Protein AF-A0A8C9JU33-F1 (afdb_monomer_lite)

Structure (mmCIF, N/CA/C/O backbone):
data_AF-A0A8C9JU33-F1
#
_entry.id   AF-A0A8C9JU33-F1
#
loop_
_atom_site.group_PDB
_atom_site.id
_atom_site.type_symbol
_atom_site.label_atom_id
_atom_site.label_alt_id
_atom_site.label_comp_id
_atom_site.label_asym_id
_atom_site.label_entity_id
_atom_site.label_seq_id
_atom_site.pdbx_PDB_ins_code
_atom_site.Cartn_x
_atom_site.Cartn_y
_atom_site.Cartn_z
_atom_site.occupancy
_atom_site.B_iso_or_equiv
_atom_site.auth_seq_id
_atom_site.auth_comp_id
_atom_site.auth_asym_id
_atom_site.auth_atom_id
_atom_site.pdbx_PDB_model_num
ATOM 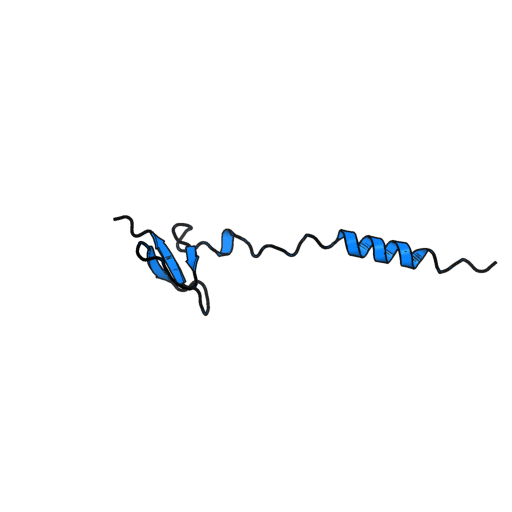1 N N . MET A 1 1 ? 28.104 -38.462 -45.541 1.00 40.22 1 MET A N 1
ATOM 2 C CA . MET A 1 1 ? 27.333 -38.463 -44.279 1.00 40.22 1 MET A CA 1
ATOM 3 C C . MET A 1 1 ? 27.051 -37.012 -43.917 1.00 40.22 1 MET A C 1
ATOM 5 O O . MET A 1 1 ? 28.001 -36.282 -43.673 1.00 40.22 1 MET A O 1
ATOM 9 N N . LEU A 1 2 ? 25.794 -36.559 -44.008 1.00 42.88 2 LEU A N 1
ATOM 10 C CA . LEU A 1 2 ? 25.417 -35.203 -43.589 1.00 42.88 2 LEU A CA 1
ATOM 11 C C . LEU A 1 2 ? 25.377 -35.153 -42.053 1.00 42.88 2 LEU A C 1
ATOM 13 O O . LEU A 1 2 ? 24.764 -36.044 -41.464 1.00 42.88 2 LEU A O 1
ATOM 17 N N . PRO A 1 3 ? 25.993 -34.154 -41.399 1.00 45.44 3 PRO A N 1
ATOM 18 C CA . PRO A 1 3 ? 25.865 -33.997 -39.960 1.00 45.44 3 PRO A CA 1
ATOM 19 C C . PRO A 1 3 ? 24.418 -33.648 -39.595 1.00 45.44 3 PRO A C 1
ATOM 21 O O . PRO A 1 3 ? 23.832 -32.684 -40.092 1.00 45.44 3 PRO A O 1
ATOM 24 N N . ASP A 1 4 ? 23.868 -34.493 -38.731 1.00 43.78 4 ASP A N 1
ATOM 25 C CA . ASP A 1 4 ? 22.547 -34.426 -38.127 1.00 43.78 4 ASP A CA 1
ATOM 26 C C . ASP A 1 4 ? 22.326 -33.067 -37.438 1.00 43.78 4 ASP A C 1
ATOM 28 O O . ASP A 1 4 ? 22.884 -32.759 -36.385 1.00 43.78 4 ASP A O 1
ATOM 32 N N . ARG A 1 5 ? 21.512 -32.217 -38.071 1.00 51.94 5 ARG A N 1
ATOM 33 C CA . ARG A 1 5 ? 21.146 -30.874 -37.588 1.00 51.94 5 ARG A CA 1
ATOM 34 C C . ARG A 1 5 ? 20.055 -30.915 -36.503 1.00 51.94 5 ARG A C 1
ATOM 36 O O . ARG A 1 5 ? 19.632 -29.866 -36.027 1.00 51.94 5 ARG A O 1
ATOM 43 N N . SER A 1 6 ? 19.604 -32.105 -36.102 1.00 52.59 6 SER A N 1
ATOM 44 C CA . SER A 1 6 ? 18.506 -32.291 -35.144 1.00 52.59 6 SER A CA 1
ATOM 45 C C . SER A 1 6 ? 18.955 -32.193 -33.682 1.00 52.59 6 SER A C 1
ATOM 47 O O . SER A 1 6 ? 18.141 -31.927 -32.799 1.00 52.59 6 SER A O 1
ATOM 49 N N . SER A 1 7 ? 20.253 -32.338 -33.406 1.00 51.59 7 SER A N 1
ATOM 50 C CA . SER A 1 7 ? 20.773 -32.408 -32.033 1.00 51.59 7 SER A CA 1
ATOM 51 C C . SER A 1 7 ? 20.906 -31.048 -31.319 1.00 51.59 7 SER A C 1
ATOM 53 O O . SER A 1 7 ? 20.931 -30.996 -30.090 1.00 51.59 7 SER A O 1
ATOM 55 N N . SER A 1 8 ? 20.942 -29.926 -32.045 1.00 52.19 8 SER A N 1
ATOM 56 C CA . SER A 1 8 ? 21.139 -28.588 -31.456 1.00 52.19 8 SER A CA 1
ATOM 57 C C . SER A 1 8 ? 19.850 -27.906 -30.978 1.00 52.19 8 SER A C 1
ATOM 59 O O . SER A 1 8 ? 19.902 -27.070 -30.074 1.00 52.19 8 SER A O 1
ATOM 61 N N . LEU A 1 9 ? 18.682 -28.280 -31.515 1.00 52.06 9 LEU A N 1
ATOM 62 C CA . LEU A 1 9 ? 17.398 -27.672 -31.135 1.00 52.06 9 LEU A CA 1
ATOM 63 C C . LEU A 1 9 ? 16.935 -2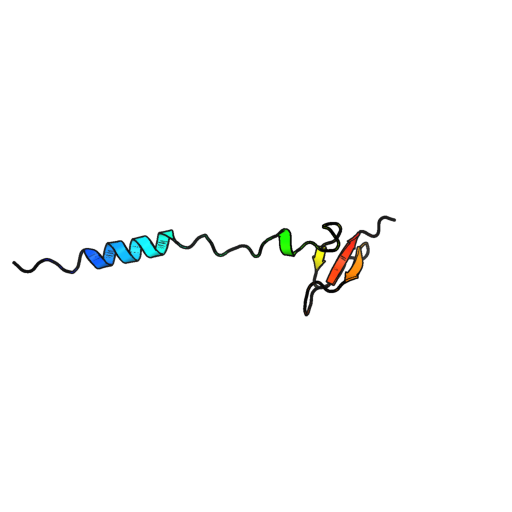8.118 -29.733 1.00 52.06 9 LEU A C 1
ATOM 65 O O . LEU A 1 9 ? 16.413 -27.320 -28.955 1.00 52.06 9 LEU A O 1
ATOM 69 N N . SER A 1 10 ? 17.185 -29.388 -29.393 1.00 53.03 10 SER A N 1
ATOM 70 C CA . SER A 1 10 ? 16.798 -30.005 -28.113 1.00 53.03 10 SER A CA 1
ATOM 71 C C . SER A 1 10 ? 17.515 -29.370 -26.911 1.00 53.03 10 SER A C 1
ATOM 73 O O . SER A 1 10 ? 16.908 -29.137 -25.864 1.00 53.03 10 SER A O 1
ATOM 75 N N . GLY A 1 11 ? 18.789 -28.994 -27.073 1.00 54.16 11 GLY A N 1
ATOM 76 C CA . GLY A 1 11 ? 19.557 -28.306 -26.030 1.00 54.16 11 GLY A CA 1
ATOM 77 C C . GLY A 1 11 ? 19.067 -26.880 -25.757 1.00 54.16 11 GLY A C 1
ATOM 78 O O . GLY A 1 11 ? 18.971 -26.472 -24.599 1.00 54.16 11 GLY A O 1
ATOM 79 N N . TYR A 1 12 ? 18.696 -26.140 -26.806 1.00 54.31 12 TYR A N 1
ATOM 80 C CA . TYR A 1 12 ? 18.256 -24.746 -26.689 1.00 54.31 12 TYR A CA 1
ATOM 81 C C . TYR A 1 12 ? 16.901 -24.618 -25.978 1.00 54.31 12 TYR A C 1
ATOM 83 O O . TYR A 1 12 ? 16.715 -23.755 -25.122 1.00 54.31 12 TYR A O 1
ATOM 91 N N . ILE A 1 13 ? 15.974 -25.538 -26.265 1.00 56.78 13 ILE A N 1
ATOM 92 C CA . ILE A 1 13 ? 14.672 -25.608 -25.589 1.00 56.78 13 ILE A CA 1
ATOM 93 C C . ILE A 1 13 ? 14.862 -25.920 -24.100 1.00 56.78 13 ILE A C 1
ATOM 95 O O . ILE A 1 13 ? 14.235 -25.2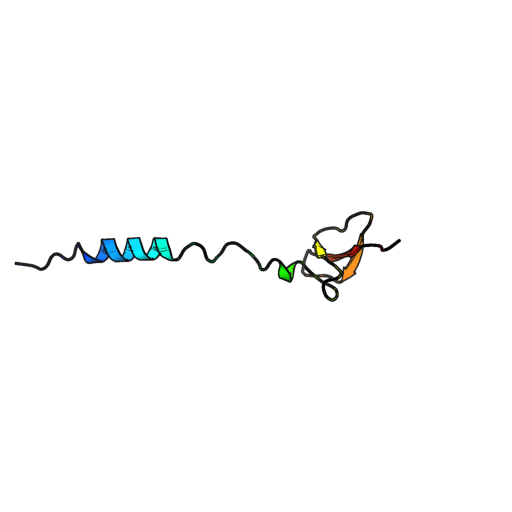87 -23.255 1.00 56.78 13 ILE A O 1
ATOM 99 N N . LYS A 1 14 ? 15.782 -26.830 -23.758 1.00 52.53 14 LYS A N 1
ATOM 100 C CA . LYS A 1 14 ? 16.083 -27.191 -22.365 1.00 52.53 14 LYS A CA 1
ATOM 101 C C . LYS A 1 14 ? 16.681 -26.021 -21.570 1.00 52.53 14 LYS A C 1
ATOM 103 O O . LYS A 1 14 ? 16.350 -25.861 -20.401 1.00 52.53 14 LYS A O 1
ATOM 108 N N . LEU A 1 15 ? 17.491 -25.172 -22.210 1.00 54.75 15 LEU A N 1
ATOM 109 C CA . LEU A 1 15 ? 18.030 -23.939 -21.617 1.00 54.75 15 LEU A CA 1
ATOM 110 C C . LEU A 1 15 ? 16.946 -22.886 -21.332 1.00 54.75 15 LEU A C 1
ATOM 112 O O . LEU A 1 15 ? 17.010 -22.220 -20.301 1.00 54.75 15 LEU A O 1
ATOM 116 N N . LEU A 1 16 ? 15.927 -22.767 -22.190 1.00 54.91 16 LEU A N 1
ATOM 117 C CA . LEU A 1 16 ? 14.827 -21.813 -21.990 1.00 54.91 16 LEU A CA 1
ATOM 118 C C . LEU A 1 16 ? 14.009 -22.108 -20.718 1.00 54.91 16 LEU A C 1
ATOM 120 O O . LEU A 1 16 ? 13.567 -21.177 -20.046 1.00 54.91 16 LEU A O 1
ATOM 124 N N . PHE A 1 17 ? 13.865 -23.380 -20.329 1.00 53.16 17 PHE A N 1
ATOM 125 C CA . PHE A 1 17 ? 13.146 -23.762 -19.105 1.00 53.16 17 PHE A CA 1
ATOM 126 C C . PHE A 1 17 ? 13.912 -23.468 -17.804 1.00 53.16 17 PHE A C 1
ATOM 128 O O . PHE A 1 17 ? 13.286 -23.331 -16.755 1.00 53.16 17 PHE A O 1
ATOM 135 N N . LEU A 1 18 ? 15.243 -23.331 -17.848 1.00 53.47 18 LEU A N 1
ATOM 136 C CA . LEU A 1 18 ? 16.056 -23.029 -16.661 1.00 53.47 18 LEU A CA 1
ATOM 137 C C . LEU A 1 18 ? 16.097 -21.533 -16.296 1.00 53.47 18 LEU A C 1
ATOM 139 O O . LEU A 1 18 ? 16.522 -21.194 -15.195 1.00 53.47 18 LEU A O 1
ATOM 143 N N . ALA A 1 19 ? 15.625 -20.636 -17.166 1.00 55.72 19 ALA A N 1
ATOM 144 C CA . ALA A 1 19 ? 15.683 -19.186 -16.944 1.00 55.72 19 ALA A CA 1
ATOM 145 C C . ALA A 1 19 ? 14.406 -18.574 -16.323 1.00 55.72 19 ALA A C 1
ATOM 147 O O . ALA A 1 19 ? 14.359 -17.370 -16.069 1.00 55.72 19 ALA A O 1
ATOM 148 N N . LEU A 1 20 ? 13.359 -19.370 -16.066 1.00 49.28 20 LEU A N 1
ATOM 149 C CA . LEU A 1 20 ? 12.021 -18.846 -15.760 1.00 49.28 20 LEU A CA 1
ATOM 150 C C . LEU A 1 20 ? 11.678 -18.456 -14.296 1.00 49.28 20 LEU A C 1
ATOM 152 O O . LEU A 1 20 ? 10.608 -17.872 -14.121 1.00 49.28 20 LEU A O 1
ATOM 156 N N . PRO A 1 21 ? 12.471 -18.677 -13.221 1.00 49.84 21 PRO A N 1
ATOM 157 C CA . PRO A 1 21 ? 11.966 -18.379 -11.875 1.00 49.84 21 PRO A CA 1
ATOM 158 C C . PRO A 1 21 ? 12.175 -16.921 -11.409 1.00 49.84 21 PRO A C 1
ATOM 160 O O . PRO A 1 21 ? 11.865 -16.607 -10.264 1.00 49.84 21 PRO A O 1
ATOM 163 N N . VAL A 1 22 ? 12.685 -16.004 -12.244 1.00 57.56 22 VAL A N 1
ATOM 164 C CA . VAL A 1 22 ? 13.187 -14.683 -11.780 1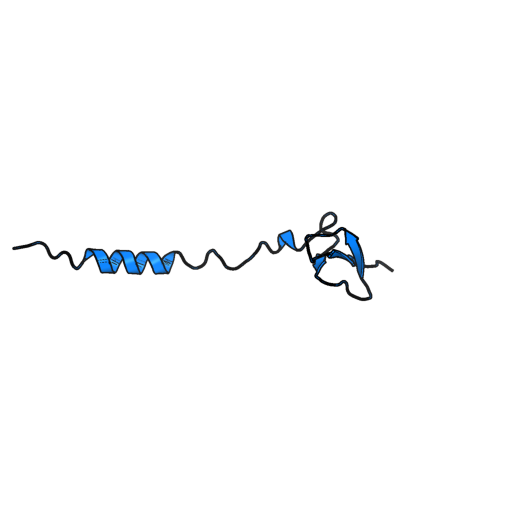.00 57.56 22 VAL A CA 1
ATOM 165 C C . VAL A 1 22 ? 12.150 -13.539 -11.833 1.00 57.56 22 VAL A C 1
ATOM 167 O O . VAL A 1 22 ? 12.461 -12.401 -11.500 1.00 57.56 22 VAL A O 1
ATOM 170 N N . LEU A 1 23 ? 10.890 -13.793 -12.200 1.00 50.94 23 LEU A N 1
ATOM 171 C CA . LEU A 1 23 ? 9.916 -12.715 -12.479 1.00 50.94 23 LEU A CA 1
ATOM 172 C C . LEU A 1 23 ? 8.699 -12.640 -11.547 1.00 50.94 23 LEU A C 1
ATOM 174 O O . LEU A 1 23 ? 7.733 -11.946 -11.860 1.00 50.94 23 LEU A O 1
ATOM 178 N N . VAL A 1 24 ? 8.720 -13.295 -10.383 1.00 55.59 24 VAL A N 1
ATOM 179 C CA . VAL A 1 24 ? 7.527 -13.368 -9.517 1.00 55.59 24 VAL A CA 1
ATOM 180 C C . VAL A 1 24 ? 7.769 -12.724 -8.157 1.00 55.59 24 VAL A C 1
ATOM 182 O O . VAL A 1 24 ? 7.845 -13.375 -7.121 1.00 55.59 24 VAL A O 1
ATOM 185 N N . GLY A 1 25 ? 7.882 -11.401 -8.142 1.00 52.62 25 GLY A N 1
ATOM 186 C CA . GLY A 1 25 ? 7.877 -10.670 -6.884 1.00 52.62 25 GLY A CA 1
ATOM 187 C C . GLY A 1 25 ? 8.238 -9.216 -7.066 1.00 52.62 25 GLY A C 1
ATOM 188 O O . GLY A 1 25 ? 9.389 -8.842 -6.863 1.00 52.62 25 GLY A O 1
ATOM 189 N N . ALA A 1 26 ? 7.249 -8.380 -7.400 1.00 53.62 26 ALA A N 1
ATOM 190 C CA . ALA A 1 26 ? 7.389 -6.939 -7.221 1.00 53.62 26 ALA A CA 1
ATOM 191 C C . ALA A 1 26 ? 7.987 -6.695 -5.821 1.00 53.62 26 ALA A C 1
ATOM 193 O O . ALA A 1 26 ? 7.449 -7.251 -4.853 1.00 53.62 26 ALA A O 1
ATOM 194 N N . PRO A 1 27 ? 9.101 -5.946 -5.693 1.00 52.22 27 PRO A N 1
ATOM 195 C CA . PRO A 1 27 ? 9.870 -5.926 -4.461 1.00 52.22 27 PRO A CA 1
ATOM 196 C C . PRO A 1 27 ? 8.952 -5.606 -3.290 1.00 52.22 27 PRO A C 1
ATOM 198 O O . PRO A 1 27 ? 8.341 -4.538 -3.230 1.00 52.22 27 PRO A O 1
ATOM 201 N N . ARG A 1 28 ? 8.859 -6.532 -2.331 1.00 55.47 28 ARG A N 1
ATOM 202 C CA . ARG A 1 28 ? 8.048 -6.382 -1.111 1.00 55.47 28 ARG A CA 1
ATOM 203 C C . ARG A 1 28 ? 8.437 -5.112 -0.326 1.00 55.47 28 ARG A C 1
ATOM 205 O O . ARG A 1 28 ? 7.663 -4.631 0.499 1.00 55.47 28 ARG A O 1
ATOM 212 N N . TRP A 1 29 ? 9.599 -4.529 -0.649 1.00 55.19 29 TRP A N 1
ATOM 213 C CA . TRP A 1 29 ? 10.068 -3.217 -0.208 1.00 55.19 29 TRP A CA 1
ATOM 214 C C . TRP A 1 29 ? 9.241 -2.028 -0.718 1.00 55.19 29 TRP A C 1
ATOM 216 O O . TRP A 1 29 ? 8.937 -1.133 0.066 1.00 55.19 29 TRP A O 1
ATOM 226 N N . LEU A 1 30 ? 8.807 -2.030 -1.984 1.00 61.50 30 LEU A N 1
ATOM 227 C CA . LEU A 1 30 ? 7.993 -0.956 -2.588 1.00 61.50 30 LEU A CA 1
ATOM 228 C C . LEU A 1 30 ? 6.600 -0.835 -1.959 1.00 61.50 30 LEU A C 1
ATOM 230 O O . LEU A 1 30 ? 5.850 0.092 -2.246 1.00 61.50 30 LEU A O 1
ATOM 234 N N . SER A 1 31 ? 6.234 -1.783 -1.094 1.00 71.81 31 SER A N 1
ATOM 235 C CA . SER A 1 31 ? 4.997 -1.723 -0.321 1.00 71.81 31 SER A CA 1
ATOM 236 C C . SER A 1 31 ? 5.133 -0.906 0.963 1.00 71.81 31 SER A C 1
ATOM 238 O O . SER A 1 31 ? 4.135 -0.761 1.664 1.00 71.81 31 SER A O 1
ATOM 240 N N . ARG A 1 32 ? 6.324 -0.403 1.315 1.00 85.44 32 ARG A N 1
ATOM 241 C CA . ARG A 1 32 ? 6.522 0.473 2.478 1.00 85.44 32 ARG A CA 1
ATOM 242 C C . ARG A 1 32 ? 6.659 1.937 2.063 1.00 85.44 32 ARG A C 1
ATOM 244 O O . ARG A 1 32 ? 7.223 2.239 1.021 1.00 85.44 32 ARG A O 1
ATOM 251 N N . CYS A 1 33 ? 6.189 2.833 2.920 1.00 87.25 33 CYS A N 1
ATOM 252 C CA . CYS A 1 33 ? 6.198 4.285 2.717 1.00 87.25 33 CYS A CA 1
ATOM 253 C C . CYS A 1 33 ? 6.503 5.010 4.033 1.00 87.25 33 CYS A C 1
ATOM 255 O O . CYS A 1 33 ? 6.586 4.364 5.083 1.00 87.25 33 CYS A O 1
ATOM 257 N N . SER A 1 34 ? 6.700 6.334 3.982 1.00 86.00 34 SER A N 1
ATOM 258 C CA . SER A 1 34 ? 7.018 7.161 5.153 1.00 86.00 34 SER A CA 1
ATOM 259 C C . SER A 1 34 ? 8.148 6.561 6.004 1.00 86.00 34 SER A C 1
ATOM 261 O O . SER A 1 34 ? 7.926 6.176 7.151 1.00 86.00 34 SER A O 1
ATOM 263 N N . TYR A 1 35 ? 9.345 6.410 5.426 1.00 87.25 35 TYR A N 1
ATOM 264 C CA . TYR A 1 35 ? 10.524 5.849 6.112 1.00 87.25 35 TYR A CA 1
ATOM 265 C C . TYR A 1 35 ? 10.298 4.459 6.729 1.00 87.25 35 TYR A C 1
ATOM 267 O O . TYR A 1 35 ? 10.793 4.143 7.803 1.00 87.25 35 TYR A O 1
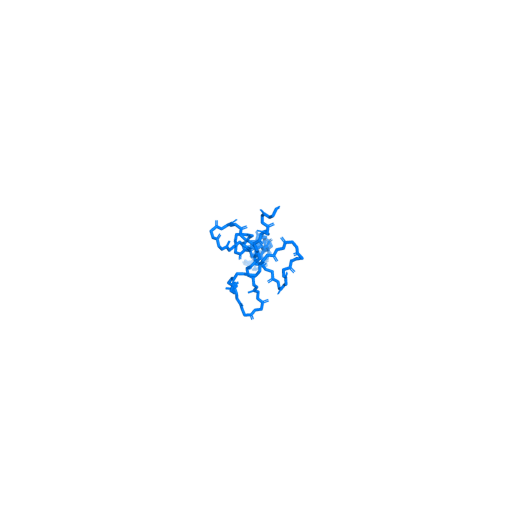ATOM 275 N N . ARG A 1 36 ? 9.552 3.596 6.027 1.00 84.44 36 ARG A N 1
ATOM 276 C CA . ARG A 1 36 ? 9.227 2.216 6.443 1.00 84.44 36 ARG A CA 1
ATOM 277 C C . ARG A 1 36 ? 8.293 2.087 7.649 1.00 84.44 36 ARG A C 1
ATOM 279 O O . ARG A 1 36 ? 8.083 0.955 8.091 1.00 84.44 36 ARG A O 1
ATOM 286 N N . ILE A 1 37 ? 7.703 3.192 8.103 1.00 88.94 37 ILE A N 1
ATOM 287 C CA . ILE A 1 37 ? 6.694 3.232 9.171 1.00 88.94 37 ILE A CA 1
ATOM 288 C C . ILE A 1 37 ? 5.324 2.794 8.625 1.00 88.94 37 ILE A C 1
ATOM 290 O O . ILE A 1 37 ? 4.563 2.111 9.306 1.00 88.94 37 ILE A O 1
ATOM 294 N N . GLY A 1 38 ? 5.019 3.150 7.373 1.00 91.38 38 GLY A N 1
ATOM 295 C CA . GLY A 1 38 ? 3.744 2.853 6.725 1.00 91.38 38 GLY A CA 1
ATOM 296 C C . GLY A 1 38 ? 3.797 1.737 5.686 1.00 91.38 38 GLY A C 1
ATOM 297 O O . GLY A 1 38 ? 4.867 1.293 5.254 1.00 91.38 38 GLY A O 1
ATOM 298 N N . ARG A 1 39 ? 2.610 1.325 5.230 1.00 91.12 39 ARG A N 1
ATOM 299 C CA . ARG A 1 39 ? 2.409 0.431 4.084 1.00 91.12 39 ARG A CA 1
ATOM 300 C C . ARG A 1 39 ? 1.494 1.045 3.031 1.00 91.12 39 ARG A C 1
ATOM 302 O O . ARG A 1 39 ? 0.456 1.612 3.348 1.00 91.12 39 ARG A O 1
ATOM 309 N N . CYS A 1 40 ? 1.859 0.872 1.768 1.00 90.62 40 CYS A N 1
ATOM 310 C CA . CYS A 1 40 ? 1.059 1.283 0.627 1.00 90.62 40 CYS A CA 1
ATOM 311 C C . CYS A 1 40 ? -0.093 0.301 0.405 1.00 90.62 40 CYS A C 1
ATOM 313 O O . CYS A 1 40 ? 0.132 -0.882 0.145 1.00 90.62 40 CYS A O 1
ATOM 315 N N . ARG A 1 41 ? -1.329 0.791 0.474 1.00 90.12 41 ARG A N 1
ATOM 316 C CA . ARG A 1 41 ? -2.562 0.020 0.262 1.00 90.12 41 ARG A CA 1
ATOM 317 C C . ARG A 1 41 ? -3.493 0.777 -0.680 1.00 90.12 41 ARG A C 1
ATOM 319 O O . ARG A 1 41 ? -3.290 1.959 -0.920 1.00 90.12 41 ARG A O 1
ATOM 326 N N . GLN A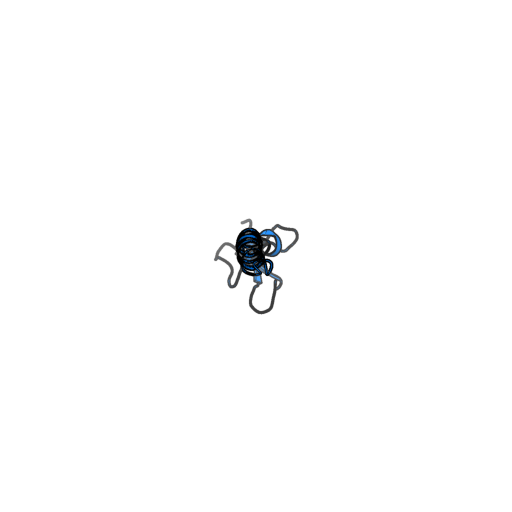 1 42 ? -4.519 0.121 -1.216 1.00 91.38 42 GLN A N 1
ATOM 327 C CA . GLN A 1 42 ? -5.599 0.840 -1.913 1.00 91.38 42 GLN A CA 1
ATOM 328 C C . GLN A 1 42 ? -6.454 1.653 -0.925 1.00 91.38 42 GLN A C 1
ATOM 330 O O . GLN A 1 42 ? -6.760 2.809 -1.197 1.00 91.38 42 GLN A O 1
ATOM 335 N N . SER A 1 43 ? -6.735 1.078 0.250 1.00 90.88 43 SER A N 1
ATOM 336 C CA . SER A 1 43 ? -7.442 1.718 1.366 1.00 90.88 43 SER A CA 1
ATOM 337 C C . SER A 1 43 ? -6.757 1.382 2.693 1.00 90.88 43 SER A C 1
ATOM 339 O O . SER A 1 43 ? -6.204 0.289 2.844 1.00 90.88 43 SER A O 1
ATOM 341 N N . CYS A 1 44 ? -6.782 2.318 3.643 1.00 91.44 44 CYS A N 1
ATOM 342 C CA . CYS A 1 44 ? -6.248 2.110 4.990 1.00 91.44 44 CYS A CA 1
ATOM 343 C C . CYS A 1 44 ? -7.266 1.410 5.883 1.00 91.44 44 CYS A C 1
ATOM 345 O O . CYS A 1 44 ? -8.472 1.545 5.671 1.00 91.44 44 CYS A O 1
ATOM 347 N N . LYS A 1 45 ? -6.765 0.656 6.862 1.00 91.81 45 LYS A N 1
ATOM 348 C CA . LYS A 1 45 ? -7.595 0.082 7.925 1.00 91.81 45 LYS A CA 1
ATOM 349 C C . LYS A 1 45 ? -8.112 1.180 8.858 1.00 91.81 45 LYS A C 1
ATOM 351 O O . LYS A 1 45 ? -7.566 2.276 8.876 1.00 91.81 45 LYS A O 1
ATOM 356 N N . GLU A 1 46 ? -9.125 0.863 9.658 1.00 92.62 46 GLU A N 1
ATOM 357 C CA . GLU A 1 46 ? -9.707 1.792 10.639 1.00 92.62 46 GLU A CA 1
ATOM 358 C C . GLU A 1 46 ? -8.673 2.309 11.653 1.00 92.62 46 GLU A C 1
ATOM 360 O O . GLU A 1 46 ? -8.667 3.485 11.999 1.00 92.62 46 GLU A O 1
ATOM 365 N N . ASN A 1 47 ? -7.724 1.455 12.045 1.00 90.88 47 ASN A N 1
ATOM 366 C CA . ASN A 1 47 ? -6.623 1.786 12.950 1.00 90.88 47 ASN A CA 1
ATOM 367 C C . ASN A 1 47 ? -5.375 2.349 12.234 1.00 90.88 47 ASN A C 1
ATOM 369 O O . ASN A 1 47 ? -4.278 2.360 12.796 1.00 90.88 47 ASN A O 1
ATOM 373 N N . GLU A 1 48 ? -5.500 2.751 10.968 1.00 93.31 48 GLU A N 1
ATOM 374 C CA . GLU A 1 48 ? -4.421 3.336 10.174 1.00 93.31 48 GLU A CA 1
ATOM 375 C C . GLU A 1 48 ? -4.826 4.734 9.667 1.00 93.31 48 GLU A C 1
ATOM 377 O O . GLU A 1 48 ? -5.922 4.956 9.157 1.00 93.31 48 GLU A O 1
ATOM 382 N N . LYS A 1 49 ? -3.895 5.688 9.721 1.00 92.31 49 LYS A N 1
ATOM 383 C CA . LYS A 1 49 ? -4.036 7.024 9.135 1.00 92.31 49 LYS A CA 1
ATOM 384 C C . LYS A 1 49 ? -3.507 7.054 7.702 1.00 92.31 49 LYS A C 1
ATOM 386 O O . LYS A 1 49 ? -2.453 6.489 7.397 1.00 92.31 49 LYS A O 1
ATOM 391 N N . LYS A 1 50 ? -4.224 7.762 6.825 1.00 92.06 50 LYS A N 1
ATOM 392 C CA . LYS A 1 50 ? -3.775 8.083 5.459 1.00 92.06 50 LYS A CA 1
ATOM 393 C C . LYS A 1 50 ? -2.715 9.185 5.532 1.00 92.06 50 LYS A C 1
ATOM 395 O O . LYS A 1 50 ? -2.947 10.182 6.209 1.00 92.06 50 LYS A O 1
ATOM 400 N N . LYS A 1 51 ? -1.586 9.032 4.833 1.00 89.31 51 LYS A N 1
ATOM 401 C CA . LYS A 1 51 ? -0.527 10.056 4.775 1.00 89.31 51 LYS A CA 1
ATOM 402 C C . LYS A 1 51 ? -0.316 10.607 3.365 1.00 89.31 51 LYS A C 1
ATOM 404 O O . LYS A 1 51 ? -0.914 11.606 2.992 1.00 89.31 51 LYS A O 1
ATOM 409 N N . GLU A 1 52 ? 0.521 9.945 2.578 1.00 87.50 52 GLU A N 1
ATOM 410 C CA . GLU A 1 52 ? 0.911 10.344 1.218 1.00 87.50 52 GLU A CA 1
ATOM 411 C C . GLU A 1 52 ? 0.397 9.337 0.177 1.00 87.50 52 GLU A C 1
ATOM 413 O O . GLU A 1 52 ? 0.023 8.215 0.519 1.00 87.50 52 GLU A O 1
ATOM 418 N N . LYS A 1 53 ? 0.365 9.699 -1.110 1.00 88.50 53 LYS A N 1
ATOM 419 C CA . LYS A 1 53 ? 0.077 8.731 -2.180 1.00 88.50 53 LYS A CA 1
ATOM 420 C C . LYS A 1 53 ? 1.346 7.944 -2.499 1.00 88.50 53 LYS A C 1
ATOM 422 O O . LYS A 1 53 ? 2.384 8.529 -2.764 1.00 88.50 53 LYS A O 1
ATOM 427 N N . CYS A 1 54 ? 1.240 6.620 -2.540 1.00 87.12 54 CYS A N 1
ATOM 428 C CA . CYS A 1 54 ? 2.321 5.757 -3.023 1.00 87.12 54 CYS A CA 1
ATOM 429 C C . CYS A 1 54 ? 2.285 5.549 -4.544 1.00 87.12 54 CYS A C 1
ATOM 431 O O . CYS A 1 54 ? 3.160 4.895 -5.102 1.00 87.12 54 CYS A O 1
ATOM 433 N N . GLY A 1 55 ? 1.216 5.995 -5.208 1.00 84.81 55 GLY A N 1
ATOM 434 C CA . GLY A 1 55 ? 1.009 5.806 -6.636 1.00 84.81 55 GLY A CA 1
ATOM 435 C C . GLY A 1 55 ? -0.418 6.158 -7.060 1.00 84.81 55 GLY A C 1
ATOM 436 O O . GLY A 1 55 ? -1.202 6.652 -6.245 1.00 84.81 55 GLY A O 1
ATOM 437 N N . PRO A 1 56 ? -0.798 5.863 -8.313 1.00 83.75 56 PRO A N 1
ATOM 438 C CA . PRO A 1 56 ? -2.045 6.349 -8.910 1.00 83.75 56 PRO A CA 1
ATOM 439 C C . PRO A 1 56 ? -3.312 5.893 -8.171 1.00 83.75 56 PRO A C 1
ATOM 441 O O . PRO A 1 56 ? -4.298 6.622 -8.136 1.00 83.75 56 PRO A O 1
ATOM 444 N N . LYS A 1 57 ? -3.291 4.706 -7.548 1.00 87.00 57 LYS A N 1
ATOM 445 C CA . LYS A 1 57 ? -4.423 4.135 -6.789 1.00 87.00 57 LYS A CA 1
ATOM 446 C C . LYS A 1 57 ? -4.011 3.565 -5.429 1.00 87.00 57 LYS A C 1
ATOM 448 O O . LYS A 1 57 ? -4.680 2.685 -4.896 1.00 87.00 57 LYS A O 1
ATOM 453 N N . ARG A 1 58 ? -2.857 3.981 -4.901 1.00 90.44 58 ARG A N 1
ATOM 454 C CA . ARG A 1 58 ? -2.339 3.483 -3.620 1.00 90.44 58 ARG A CA 1
ATOM 455 C C . ARG A 1 58 ? -2.001 4.646 -2.704 1.00 90.44 58 ARG A C 1
ATOM 457 O O . ARG A 1 58 ? -1.360 5.605 -3.122 1.00 90.44 58 ARG A O 1
ATOM 464 N N . ILE A 1 59 ? -2.391 4.518 -1.448 1.00 92.88 59 ILE A N 1
ATOM 465 C CA . ILE A 1 59 ? -2.129 5.459 -0.368 1.00 92.88 59 ILE A CA 1
ATOM 466 C C . ILE A 1 59 ? -1.228 4.816 0.680 1.00 92.88 59 ILE A C 1
ATOM 468 O O . ILE A 1 59 ? -1.282 3.611 0.921 1.00 92.88 59 ILE A O 1
ATOM 472 N N . CYS A 1 60 ? -0.389 5.633 1.292 1.00 93.19 60 CYS A N 1
ATOM 473 C CA . CYS A 1 60 ? 0.421 5.266 2.429 1.00 93.19 60 CYS A CA 1
ATOM 474 C C . CYS A 1 60 ? -0.445 5.255 3.687 1.00 93.19 60 CYS A C 1
ATOM 476 O O . CYS A 1 60 ? -1.020 6.280 4.058 1.00 93.19 60 CYS A O 1
ATOM 478 N N . CYS A 1 61 ? -0.509 4.095 4.332 1.00 93.81 61 CYS A N 1
ATOM 479 C CA . CYS A 1 61 ? -1.234 3.858 5.569 1.00 93.81 61 CYS A CA 1
ATOM 480 C C . CYS A 1 61 ? -0.244 3.649 6.708 1.00 93.81 61 CYS A C 1
ATOM 482 O O . CYS A 1 61 ? 0.644 2.799 6.606 1.00 93.81 61 CYS A O 1
ATOM 484 N N . ILE A 1 62 ? -0.386 4.419 7.779 1.00 93.88 62 ILE A N 1
ATOM 485 C CA . ILE A 1 62 ? 0.494 4.386 8.953 1.00 93.88 62 ILE A CA 1
ATOM 486 C C . ILE A 1 62 ? -0.351 4.017 10.168 1.00 93.88 62 ILE A C 1
ATOM 488 O O . ILE A 1 62 ? -1.459 4.538 10.268 1.00 93.88 62 ILE A O 1
ATOM 492 N N . PRO A 1 63 ? 0.114 3.140 11.072 1.00 91.25 63 PRO A N 1
ATOM 493 C CA . PRO A 1 63 ? -0.623 2.840 12.296 1.00 91.25 63 PRO A CA 1
ATOM 494 C C . PRO A 1 63 ? -0.924 4.122 13.080 1.00 91.25 63 PRO A C 1
ATOM 496 O O . PRO A 1 63 ? -0.035 4.948 13.296 1.00 91.25 63 PRO A O 1
ATOM 499 N N . ASP A 1 64 ? -2.180 4.285 13.490 1.00 86.56 64 ASP A N 1
ATOM 500 C CA . ASP A 1 64 ? -2.551 5.293 14.473 1.00 86.56 64 ASP A CA 1
ATOM 501 C C . ASP A 1 64 ? -2.068 4.787 15.833 1.00 86.56 64 ASP A C 1
ATOM 503 O O . ASP A 1 64 ? -2.682 3.895 16.408 1.00 86.56 64 ASP A O 1
ATOM 507 N N . GLY A 1 65 ? -0.905 5.259 16.290 1.00 73.88 65 GLY A N 1
ATOM 508 C CA . GLY A 1 65 ? -0.267 4.828 17.543 1.00 73.88 65 GLY A CA 1
ATOM 509 C C . GLY A 1 65 ? -0.976 5.337 18.800 1.00 73.88 65 GLY A C 1
ATOM 510 O O . GLY A 1 65 ? -0.301 5.825 19.701 1.00 73.88 65 GLY A O 1
ATOM 511 N N . LYS A 1 66 ? -2.310 5.309 18.800 1.00 55.12 66 LYS A N 1
ATOM 512 C CA . LYS A 1 66 ? -3.148 5.591 19.963 1.00 55.12 66 LYS A CA 1
ATOM 513 C C . LYS A 1 66 ? -2.933 4.553 21.055 1.00 55.12 66 LYS A C 1
ATOM 515 O O . LYS A 1 66 ? -2.807 3.357 20.705 1.00 55.12 66 LYS A O 1
#

Radius of gyration: 23.92 Å; chains: 1; bounding box: 37×49×64 Å

Foldseek 3Di:
DDPDPPVVVVVVVVVVVVPPPPPPDDDPVLQADDVRQWGWDLDEDPQWDWDAASDDRITTTHGNPD

pLDDT: mean 71.66, std 18.69, range [40.22, 93.88]

InterPro domains:
  IPR025933 Beta-defensin domain [PF13841] (32-61)
  IPR050544 Beta-defensin antimicrobial peptides [PTHR15001] (15-64)

Organism: Panthera tigris altaica (NCBI:txid74533)

Sequence (66 aa):
MLPDRSSSLSGYIKLLFLALPVLVGAPRWLSRCSYRIGRCRQSCKENEKKKEKCGPKRICCIPDGK

Secondary structure (DSSP, 8-state):
----TTHHHHHHHHHHHHTGGGSS---GGGGEETTTTEEEESS--TTEEEEEEEETTEEEEEE---